Protein AF-A0A095XKB8-F1 (afdb_monomer_lite)

Foldseek 3Di:
DFDEAEAEAEVVVVCVVVVPCVLQDPADPVRPPPVLVVLVVVCVVRVGHYAAEYEDECQVVDGSVVVCVVCVVSRHDYDYDHDDPPDDDD

Structure (mmCIF, N/CA/C/O backbone):
data_AF-A0A095XKB8-F1
#
_entry.id   AF-A0A095XKB8-F1
#
loop_
_atom_site.group_PDB
_atom_site.id
_atom_site.type_symbol
_atom_site.label_atom_id
_atom_site.label_alt_id
_atom_site.label_comp_id
_atom_site.label_asym_id
_atom_site.label_entity_id
_atom_site.label_seq_id
_atom_site.pdbx_PDB_ins_code
_atom_site.Cartn_x
_atom_site.Cartn_y
_atom_site.Cartn_z
_atom_site.occupancy
_atom_site.B_iso_or_equiv
_atom_site.auth_seq_id
_atom_site.auth_comp_id
_atom_site.auth_asym_id
_atom_site.auth_atom_id
_atom_site.pdbx_PDB_model_num
ATOM 1 N N . MET A 1 1 ? -7.621 -4.652 23.974 1.00 76.00 1 MET A N 1
ATOM 2 C CA . MET A 1 1 ? -6.878 -4.147 22.804 1.00 76.00 1 MET A CA 1
ATOM 3 C C . MET A 1 1 ? -7.901 -3.929 21.724 1.00 76.00 1 MET A C 1
ATOM 5 O O . MET A 1 1 ? -8.699 -4.838 21.516 1.00 76.00 1 MET A O 1
ATOM 9 N N . ASP A 1 2 ? -7.895 -2.759 21.100 1.00 81.19 2 ASP A N 1
ATOM 10 C CA . ASP A 1 2 ? -8.744 -2.523 19.937 1.00 81.19 2 ASP A CA 1
ATOM 11 C C . ASP A 1 2 ? -8.310 -3.473 18.808 1.00 81.19 2 ASP A C 1
ATOM 13 O O . ASP A 1 2 ? -7.105 -3.726 18.657 1.00 81.19 2 ASP A O 1
ATOM 17 N N . PRO A 1 3 ? -9.255 -4.079 18.071 1.00 91.12 3 PRO A N 1
ATOM 18 C CA . PRO A 1 3 ? -8.925 -4.957 16.959 1.00 91.12 3 PRO A CA 1
ATOM 19 C C . PRO A 1 3 ? -8.137 -4.198 15.880 1.00 91.12 3 PRO A C 1
ATOM 21 O O . PRO A 1 3 ? -8.383 -3.025 15.615 1.00 91.12 3 PRO A O 1
ATOM 24 N N . LEU A 1 4 ? -7.145 -4.871 15.288 1.00 94.94 4 LEU A N 1
ATOM 25 C CA . LEU A 1 4 ? -6.295 -4.317 14.233 1.00 94.94 4 LEU A CA 1
ATOM 26 C C . LEU A 1 4 ? -6.749 -4.863 12.881 1.00 94.94 4 LEU A C 1
ATOM 28 O O . LEU A 1 4 ? -6.700 -6.075 12.657 1.00 94.94 4 LEU A O 1
ATOM 32 N N . THR A 1 5 ? -7.109 -3.971 11.965 1.00 95.94 5 THR A N 1
ATOM 33 C CA . THR A 1 5 ? -7.476 -4.336 10.596 1.00 95.94 5 THR A CA 1
ATOM 34 C C . THR A 1 5 ? -6.238 -4.356 9.698 1.00 95.94 5 THR A C 1
ATOM 36 O O . THR A 1 5 ? -5.431 -3.425 9.691 1.00 95.94 5 THR A O 1
ATOM 39 N N . TYR A 1 6 ? -6.079 -5.423 8.916 1.00 96.00 6 TYR A N 1
ATOM 40 C CA . TYR A 1 6 ? -5.025 -5.537 7.909 1.00 96.00 6 TYR A CA 1
ATOM 41 C C . TYR A 1 6 ? -5.625 -5.323 6.522 1.00 96.00 6 TYR A C 1
ATOM 43 O O . TYR A 1 6 ? -6.465 -6.103 6.082 1.00 96.00 6 TYR A O 1
ATOM 51 N N . LEU A 1 7 ? -5.173 -4.277 5.833 1.00 94.88 7 LEU A N 1
ATOM 52 C CA . LEU A 1 7 ? -5.518 -4.019 4.437 1.00 94.88 7 LEU A CA 1
ATOM 53 C C . LEU A 1 7 ? -4.410 -4.602 3.561 1.00 94.88 7 LEU A C 1
ATOM 55 O O . LEU A 1 7 ? -3.266 -4.164 3.657 1.00 94.88 7 LEU A O 1
ATOM 59 N N . ILE A 1 8 ? -4.741 -5.588 2.730 1.00 94.31 8 ILE A N 1
ATOM 60 C CA . ILE A 1 8 ? -3.789 -6.273 1.851 1.00 94.31 8 ILE A CA 1
ATOM 61 C C . ILE A 1 8 ? -4.037 -5.817 0.418 1.00 94.31 8 ILE A C 1
ATOM 63 O O . ILE A 1 8 ? -5.144 -5.960 -0.095 1.00 94.31 8 ILE A O 1
ATOM 67 N N . ILE A 1 9 ? -3.004 -5.261 -0.209 1.00 90.38 9 ILE A N 1
ATOM 68 C CA . ILE A 1 9 ? -3.030 -4.820 -1.599 1.00 90.38 9 ILE A CA 1
ATOM 69 C C . ILE A 1 9 ? -2.080 -5.689 -2.417 1.00 90.38 9 ILE A C 1
ATOM 71 O O . ILE A 1 9 ? -0.894 -5.777 -2.097 1.00 90.38 9 ILE A O 1
ATOM 75 N N . ASP A 1 10 ? -2.603 -6.288 -3.480 1.00 87.44 10 ASP A N 1
ATOM 76 C CA . ASP A 1 10 ? -1.827 -7.013 -4.482 1.00 87.44 10 ASP A CA 1
ATOM 77 C C . ASP A 1 10 ? -1.382 -6.055 -5.598 1.00 87.44 10 ASP A C 1
ATOM 79 O O . ASP A 1 10 ? -2.189 -5.581 -6.401 1.00 87.44 10 ASP A O 1
ATOM 83 N N . GLY A 1 11 ? -0.088 -5.736 -5.621 1.00 81.81 11 GLY A N 1
ATOM 84 C CA . GLY A 1 11 ? 0.496 -4.811 -6.584 1.00 81.81 11 GLY A CA 1
ATOM 85 C C . GLY A 1 11 ? 0.685 -5.376 -7.992 1.00 81.81 11 GLY A C 1
ATOM 86 O O . GLY A 1 11 ? 0.693 -4.585 -8.932 1.00 81.81 11 GLY A O 1
ATOM 87 N N . GLU A 1 12 ? 0.809 -6.696 -8.165 1.00 78.19 12 GLU A N 1
ATOM 88 C CA . GLU A 1 12 ? 1.013 -7.313 -9.488 1.00 78.19 12 GLU A CA 1
ATOM 89 C C . GLU A 1 12 ? -0.246 -7.181 -10.350 1.00 78.19 12 GLU A C 1
ATOM 91 O O . GLU A 1 12 ? -0.197 -6.757 -11.511 1.00 78.19 12 GLU A O 1
ATOM 96 N N . ASN A 1 13 ? -1.399 -7.458 -9.739 1.00 75.06 13 ASN A N 1
ATOM 97 C CA . ASN A 1 13 ? -2.692 -7.299 -10.392 1.00 75.06 13 ASN A CA 1
ATOM 98 C C . ASN A 1 13 ? -2.979 -5.831 -10.746 1.00 75.06 13 ASN A C 1
ATOM 100 O O . ASN A 1 13 ? -3.546 -5.545 -11.804 1.00 75.06 13 ASN A O 1
ATOM 104 N N . ILE A 1 14 ? -2.558 -4.885 -9.901 1.00 71.56 14 ILE A N 1
ATOM 105 C CA . ILE A 1 14 ? -2.720 -3.447 -10.157 1.00 71.56 14 ILE A CA 1
ATOM 106 C C . ILE A 1 14 ? -1.874 -2.991 -11.349 1.00 71.56 14 ILE A C 1
ATOM 108 O O . ILE A 1 14 ? -2.386 -2.252 -12.190 1.00 71.56 14 ILE A O 1
ATOM 112 N N . ASP A 1 15 ? -0.613 -3.416 -11.442 1.00 66.19 15 ASP A N 1
ATOM 113 C CA . ASP A 1 15 ? 0.272 -3.037 -12.551 1.00 66.19 15 ASP A CA 1
ATOM 114 C C . ASP A 1 15 ? -0.278 -3.526 -13.900 1.00 66.19 15 ASP A C 1
ATOM 116 O O . ASP A 1 15 ? -0.448 -2.740 -14.838 1.00 66.19 15 ASP A O 1
ATOM 120 N N . THR A 1 16 ? -0.698 -4.795 -13.936 1.00 61.88 16 THR A N 1
ATOM 121 C CA . THR A 1 16 ? -1.325 -5.426 -15.108 1.00 61.88 16 THR A CA 1
ATOM 122 C C . THR A 1 16 ? -2.627 -4.727 -15.509 1.00 61.88 16 THR A C 1
ATOM 124 O O . THR A 1 16 ? -2.887 -4.521 -16.695 1.00 61.88 16 THR A O 1
ATOM 127 N N . THR A 1 17 ? -3.451 -4.334 -14.532 1.00 56.53 17 THR A N 1
ATOM 128 C CA . THR A 1 17 ? -4.773 -3.738 -14.785 1.00 56.53 17 THR A CA 1
ATOM 129 C C . THR A 1 17 ? -4.689 -2.269 -15.195 1.00 56.53 17 THR A C 1
ATOM 131 O O . THR A 1 17 ? -5.502 -1.805 -15.994 1.00 56.53 17 THR A O 1
ATOM 134 N N . LEU A 1 18 ? -3.730 -1.512 -14.658 1.00 56.97 18 LEU A N 1
ATOM 135 C CA . LEU A 1 18 ? -3.633 -0.082 -14.941 1.00 56.97 18 LEU A CA 1
ATOM 136 C C . LEU A 1 18 ? -2.898 0.213 -16.251 1.00 56.97 18 LEU A C 1
ATOM 138 O O . LEU A 1 18 ? -3.146 1.265 -16.824 1.00 56.97 18 LEU A O 1
ATOM 142 N N . GLY A 1 19 ? -2.038 -0.676 -16.761 1.00 50.91 19 GLY A N 1
ATOM 143 C CA . GLY A 1 19 ? -1.491 -0.596 -18.126 1.00 50.91 19 GLY A CA 1
ATOM 144 C C . GLY A 1 19 ? -0.634 0.641 -18.453 1.00 50.91 19 GLY A C 1
ATOM 145 O O . GLY A 1 19 ? -0.247 0.820 -19.606 1.00 50.91 19 GLY A O 1
ATOM 146 N N . VAL A 1 20 ? -0.329 1.505 -17.473 1.00 53.75 20 VAL A N 1
ATOM 147 C CA . VAL A 1 20 ? 0.423 2.765 -17.670 1.00 53.75 20 VAL A CA 1
ATOM 148 C C . VAL A 1 20 ? 1.861 2.722 -17.139 1.00 53.75 20 VAL A C 1
ATOM 150 O O . VAL A 1 20 ? 2.511 3.771 -17.070 1.00 53.75 20 VAL A O 1
ATOM 153 N N . SER A 1 21 ? 2.351 1.549 -16.723 1.00 58.78 21 SER A N 1
ATOM 154 C CA . SER A 1 21 ? 3.617 1.412 -15.988 1.00 58.78 21 SER A CA 1
ATOM 155 C C . SER A 1 21 ? 3.678 2.389 -14.807 1.00 58.78 21 SER A C 1
ATOM 157 O O . SER A 1 21 ? 4.646 3.131 -14.626 1.00 58.78 21 SER A O 1
ATOM 159 N N . VAL A 1 22 ? 2.598 2.438 -14.014 1.00 60.09 22 VAL A N 1
ATOM 160 C CA . VAL A 1 22 ? 2.475 3.320 -12.833 1.00 60.09 22 VAL A CA 1
ATOM 161 C C . VAL A 1 22 ? 3.618 3.067 -11.839 1.00 60.09 22 VAL A C 1
ATOM 163 O O . VAL A 1 22 ? 3.970 3.950 -11.055 1.00 60.09 22 VAL A O 1
ATOM 166 N N . LEU A 1 23 ? 4.221 1.877 -11.906 1.00 64.56 23 LEU A N 1
ATOM 167 C CA . LEU A 1 23 ? 5.399 1.487 -11.147 1.00 64.56 23 LEU A CA 1
ATOM 168 C C . LEU A 1 23 ? 6.723 2.010 -11.747 1.00 64.56 23 LEU A C 1
ATOM 170 O O . LEU A 1 23 ? 7.605 2.404 -10.983 1.00 64.56 23 LEU A O 1
ATOM 174 N N . ASP A 1 24 ? 6.865 2.096 -13.074 1.00 60.78 24 ASP A N 1
ATOM 175 C CA . ASP A 1 24 ? 8.150 2.418 -13.730 1.00 60.78 24 ASP A CA 1
ATOM 176 C C . ASP A 1 24 ? 8.386 3.913 -13.975 1.00 60.78 24 ASP A C 1
ATOM 178 O O . ASP A 1 24 ? 9.523 4.341 -14.194 1.00 60.78 24 ASP A O 1
ATOM 182 N N . ARG A 1 25 ? 7.342 4.747 -13.925 1.00 62.78 25 ARG A N 1
ATOM 183 C CA . ARG A 1 25 ? 7.483 6.207 -14.039 1.00 62.78 25 ARG A CA 1
ATOM 184 C C . ARG A 1 25 ? 6.806 6.931 -12.893 1.00 62.78 25 ARG A C 1
ATOM 186 O O . ARG A 1 25 ? 5.818 6.473 -12.338 1.00 62.78 25 ARG A O 1
ATOM 193 N N . LYS A 1 26 ? 7.317 8.123 -12.566 1.00 56.34 26 LYS A N 1
ATOM 194 C CA . LYS A 1 26 ? 6.649 9.029 -11.626 1.00 56.34 26 LYS A CA 1
ATOM 195 C C . LYS A 1 26 ? 5.252 9.357 -12.186 1.00 56.34 26 LYS A C 1
ATOM 197 O O . LYS A 1 26 ? 5.196 9.995 -13.239 1.00 56.34 26 LYS A O 1
ATOM 202 N N . PRO A 1 27 ? 4.152 8.965 -11.517 1.00 53.84 27 PRO A N 1
ATOM 203 C CA . PRO A 1 27 ? 2.812 9.244 -12.023 1.00 53.84 27 PRO A CA 1
ATOM 204 C C . PRO A 1 27 ? 2.563 10.755 -12.045 1.00 53.84 27 PRO A C 1
ATOM 206 O O . PRO A 1 27 ? 2.967 11.464 -11.103 1.00 53.84 27 PRO A O 1
ATOM 209 N N . ALA A 1 28 ? 1.895 11.252 -13.093 1.00 59.25 28 ALA A N 1
ATOM 210 C CA . ALA A 1 28 ? 1.372 12.617 -13.095 1.00 59.25 28 ALA A CA 1
ATOM 211 C C . ALA A 1 28 ? 0.402 12.799 -11.915 1.00 59.25 28 ALA A C 1
ATOM 213 O O . ALA A 1 28 ? -0.124 11.826 -11.377 1.00 59.25 28 ALA A O 1
ATOM 214 N N . SER A 1 29 ? 0.200 14.028 -11.443 1.00 59.97 29 SER A N 1
ATOM 215 C CA . SER A 1 29 ? -0.556 14.284 -10.203 1.00 59.97 29 SER A CA 1
ATOM 216 C C . SER A 1 29 ? -1.989 13.730 -10.244 1.00 59.97 29 SER A C 1
ATOM 218 O O . SER A 1 29 ? -2.511 13.311 -9.215 1.00 59.97 29 SER A O 1
ATOM 220 N N . GLU A 1 30 ? -2.585 13.700 -11.430 1.00 61.09 30 GLU A N 1
ATOM 221 C CA . GLU A 1 30 ? -3.891 13.148 -11.783 1.00 61.09 30 GLU A CA 1
ATOM 222 C C . GLU A 1 30 ? -3.894 11.619 -11.938 1.00 61.09 30 GLU A C 1
ATOM 224 O O . GLU A 1 30 ? -4.911 10.981 -11.682 1.00 61.09 30 GLU A O 1
ATOM 229 N N . GLU A 1 31 ? -2.751 11.029 -12.296 1.00 55.97 31 GLU A N 1
ATOM 230 C CA . GLU A 1 31 ? -2.552 9.580 -12.423 1.00 55.97 31 GLU A CA 1
ATOM 231 C C . GLU A 1 31 ? -2.160 8.939 -11.089 1.00 55.97 31 GLU A C 1
ATOM 233 O O . GLU A 1 31 ? -2.159 7.715 -10.972 1.00 55.97 31 GLU A O 1
ATOM 238 N N . ARG A 1 32 ? -1.792 9.746 -10.080 1.00 66.12 32 ARG A N 1
ATOM 239 C CA . ARG A 1 32 ? -1.415 9.242 -8.759 1.00 66.12 32 ARG A CA 1
ATOM 240 C C . ARG A 1 32 ? -2.607 8.519 -8.154 1.00 66.12 32 ARG A C 1
ATOM 242 O O . ARG A 1 32 ? -3.590 9.175 -7.789 1.00 66.12 32 ARG A O 1
ATOM 249 N N . PRO A 1 33 ? -2.516 7.195 -7.975 1.00 66.81 33 PRO A N 1
ATOM 250 C CA . PRO A 1 33 ? -3.581 6.488 -7.310 1.00 66.81 33 PRO A CA 1
ATOM 251 C C . PRO A 1 33 ? -3.677 7.031 -5.884 1.00 66.81 33 PRO A C 1
ATOM 253 O O . PRO A 1 33 ? -2.671 7.192 -5.185 1.00 66.81 33 PRO A O 1
ATOM 256 N N . ARG A 1 34 ? -4.897 7.358 -5.465 1.00 78.06 34 ARG A N 1
ATOM 257 C CA . ARG A 1 34 ? -5.188 7.928 -4.146 1.00 78.06 34 ARG A CA 1
ATOM 258 C C . ARG A 1 34 ? -5.224 6.820 -3.096 1.00 78.06 34 ARG A C 1
ATOM 260 O O . ARG A 1 34 ? -6.255 6.582 -2.471 1.00 78.06 34 ARG A O 1
ATOM 267 N N . TRP A 1 35 ? -4.113 6.095 -2.953 1.00 78.94 35 TRP A N 1
ATOM 268 C CA . TRP A 1 35 ? -3.987 4.971 -2.022 1.00 78.94 35 TRP A CA 1
ATOM 269 C C . TRP A 1 35 ? -4.184 5.406 -0.566 1.00 78.94 35 TRP A C 1
ATOM 271 O O . TRP A 1 35 ? -4.655 4.612 0.248 1.00 78.94 35 TRP A O 1
ATOM 281 N N . ASP A 1 36 ? -3.893 6.675 -0.258 1.00 82.44 36 ASP A N 1
ATOM 282 C CA . ASP A 1 36 ? -4.221 7.328 1.012 1.00 82.44 36 ASP A CA 1
ATOM 283 C C . ASP A 1 36 ? -5.704 7.169 1.367 1.00 82.44 36 ASP A C 1
ATOM 285 O O . ASP A 1 36 ? -6.038 6.809 2.494 1.00 82.44 36 ASP A O 1
ATOM 289 N N . ARG A 1 37 ? -6.596 7.341 0.384 1.00 89.12 37 ARG A N 1
ATOM 290 C CA . ARG A 1 37 ? -8.043 7.254 0.602 1.00 89.12 37 ARG A CA 1
ATOM 291 C C . ARG A 1 37 ? -8.505 5.847 0.936 1.00 89.12 37 ARG A C 1
ATOM 293 O O . ARG A 1 37 ? -9.401 5.708 1.751 1.00 89.12 37 ARG A O 1
ATOM 300 N N . VAL A 1 38 ? -7.903 4.814 0.346 1.00 89.88 38 VAL A N 1
ATOM 301 C CA . VAL A 1 38 ? -8.287 3.421 0.637 1.00 89.88 38 VAL A CA 1
ATOM 302 C C . VAL A 1 38 ? -8.002 3.088 2.102 1.00 89.88 38 VAL A C 1
ATOM 304 O O . VAL A 1 38 ? -8.843 2.493 2.775 1.00 89.88 38 VAL A O 1
ATOM 307 N N . LEU A 1 39 ? -6.848 3.527 2.614 1.00 90.81 39 LEU A N 1
ATOM 308 C CA . LEU A 1 39 ? -6.473 3.327 4.010 1.00 90.81 39 LEU A CA 1
ATOM 309 C C . LEU A 1 39 ? -7.424 4.087 4.944 1.00 90.81 39 LEU A C 1
ATOM 311 O O . LEU A 1 39 ? -8.014 3.466 5.822 1.00 90.81 39 LEU A O 1
ATOM 315 N N . THR A 1 40 ? -7.654 5.380 4.694 1.00 92.75 40 THR A N 1
ATOM 316 C CA . THR A 1 40 ? -8.582 6.201 5.493 1.00 92.75 40 THR A CA 1
ATOM 317 C C . THR A 1 40 ? -10.013 5.668 5.460 1.00 92.75 40 THR A C 1
ATOM 319 O O . THR A 1 40 ? -10.630 5.523 6.507 1.00 92.75 40 THR A O 1
ATOM 322 N N . SER A 1 41 ? -10.536 5.286 4.293 1.00 93.88 41 SER A N 1
ATOM 323 C CA . SER A 1 41 ? -11.881 4.707 4.200 1.00 93.88 41 SER A CA 1
ATOM 324 C C . SER A 1 41 ? -11.996 3.369 4.931 1.00 93.88 41 SER A C 1
ATOM 326 O O . SER A 1 41 ? -13.067 3.046 5.432 1.00 93.88 41 SER A O 1
ATOM 328 N N . THR A 1 42 ? -10.914 2.589 5.022 1.00 94.38 42 THR A N 1
ATOM 329 C CA . THR A 1 42 ? -10.905 1.340 5.801 1.00 94.38 42 THR A CA 1
ATOM 330 C C . THR A 1 42 ? -10.902 1.627 7.305 1.00 94.38 42 THR A C 1
ATOM 332 O O . THR A 1 42 ? -11.607 0.943 8.044 1.00 94.38 42 THR A O 1
ATOM 335 N N . GLU A 1 43 ? -10.145 2.640 7.750 1.00 94.75 43 GLU A N 1
ATOM 336 C CA . GLU A 1 43 ? -10.136 3.105 9.149 1.00 94.75 43 GLU A CA 1
ATOM 337 C C . GLU A 1 43 ? -11.540 3.567 9.563 1.00 94.75 43 GLU A C 1
ATOM 339 O O . GLU A 1 43 ? -12.050 3.137 10.594 1.00 94.75 43 GLU A O 1
ATOM 344 N N . GLU A 1 44 ? -12.193 4.373 8.721 1.00 95.44 44 GLU A N 1
ATOM 345 C CA . GLU A 1 44 ? -13.550 4.887 8.947 1.00 95.44 44 GLU A CA 1
ATOM 346 C C . GLU A 1 44 ? -14.616 3.784 8.925 1.00 95.44 44 GLU A C 1
ATOM 348 O O . GLU A 1 44 ? -15.538 3.803 9.737 1.00 95.44 44 GLU A O 1
ATOM 353 N N . LEU A 1 45 ? -14.505 2.818 8.006 1.00 95.94 45 LEU A N 1
ATOM 354 C CA . LEU A 1 45 ? -15.486 1.739 7.861 1.00 95.94 45 LEU A CA 1
ATOM 355 C C . LEU A 1 45 ? -15.532 0.826 9.089 1.00 95.94 45 LEU A C 1
ATOM 357 O O . LEU A 1 45 ? -16.607 0.364 9.471 1.00 95.94 45 LEU A O 1
ATOM 361 N N . TRP A 1 46 ? -14.370 0.538 9.673 1.00 94.50 46 TRP A N 1
ATOM 362 C CA . TRP A 1 46 ? -14.245 -0.429 10.764 1.00 94.50 46 TRP A CA 1
ATOM 363 C C . TRP A 1 46 ? -14.062 0.206 12.141 1.00 94.50 46 TRP A C 1
ATOM 365 O O . TRP A 1 46 ? -14.064 -0.535 13.126 1.00 94.50 46 TRP A O 1
ATOM 375 N N . ASP A 1 47 ? -13.919 1.534 12.204 1.00 95.25 47 ASP A N 1
ATOM 376 C CA . ASP A 1 47 ? -13.603 2.308 13.412 1.00 95.25 47 ASP A CA 1
ATOM 377 C C . ASP A 1 47 ? -12.423 1.697 14.188 1.00 95.25 47 ASP A C 1
ATOM 379 O O . ASP A 1 47 ? -12.464 1.454 15.394 1.00 95.25 47 ASP A O 1
ATOM 383 N N . GLN A 1 48 ? -11.374 1.337 13.442 1.00 94.81 48 GLN A N 1
ATOM 384 C CA . GLN A 1 48 ? -10.232 0.566 13.928 1.00 94.81 48 GLN A CA 1
ATOM 385 C C . GLN A 1 48 ? -8.923 1.066 13.323 1.00 94.81 48 GLN A C 1
ATOM 387 O O . GLN A 1 48 ? -8.903 1.525 12.178 1.00 94.81 48 GLN A O 1
ATOM 392 N N . PRO A 1 49 ? -7.791 0.892 14.031 1.00 93.81 49 PRO A N 1
ATOM 393 C CA . PRO A 1 49 ? -6.482 1.050 13.419 1.00 93.81 49 PRO A CA 1
ATOM 394 C C . PRO A 1 49 ? -6.333 0.130 12.199 1.00 93.81 49 PRO A C 1
ATOM 396 O O . PRO A 1 49 ? -6.660 -1.060 12.263 1.00 93.81 49 PRO A O 1
ATOM 399 N N . VAL A 1 50 ? -5.781 0.663 11.105 1.00 95.81 50 VAL A N 1
ATOM 400 C CA . VAL A 1 50 ? -5.503 -0.099 9.880 1.00 95.81 50 VAL A CA 1
ATOM 401 C C . VAL A 1 50 ? -4.007 -0.164 9.612 1.00 95.81 50 VAL A C 1
ATOM 403 O O . VAL A 1 50 ? -3.290 0.836 9.650 1.00 95.81 50 VAL A O 1
ATOM 406 N N . LYS A 1 51 ? -3.528 -1.360 9.273 1.00 95.81 51 LYS A N 1
ATOM 407 C CA . LYS A 1 51 ? -2.181 -1.586 8.754 1.00 95.81 51 LYS A CA 1
ATOM 408 C C . LYS A 1 51 ? -2.254 -1.982 7.284 1.00 95.81 51 LYS A C 1
ATOM 410 O O . LYS A 1 51 ? -2.633 -3.105 6.959 1.00 95.81 51 LYS A O 1
ATOM 415 N N . GLY A 1 52 ? -1.860 -1.061 6.407 1.00 95.38 52 GLY A N 1
ATOM 416 C CA . GLY A 1 52 ? -1.754 -1.308 4.970 1.00 95.38 52 GLY A CA 1
ATOM 417 C C . GLY A 1 52 ? -0.496 -2.100 4.618 1.00 95.38 52 GLY A C 1
ATOM 418 O O . GLY A 1 52 ? 0.618 -1.662 4.910 1.00 95.38 52 GLY A O 1
ATOM 419 N N . LEU A 1 53 ? -0.665 -3.251 3.976 1.00 95.81 53 LEU A N 1
ATOM 420 C CA . LEU A 1 53 ? 0.392 -4.079 3.403 1.00 95.81 53 LEU A CA 1
ATOM 421 C C . LEU A 1 53 ? 0.256 -4.054 1.882 1.00 95.81 53 LEU A C 1
ATOM 423 O O . LEU A 1 53 ? -0.825 -4.300 1.358 1.00 95.81 53 LEU A O 1
ATOM 427 N N . PHE A 1 54 ? 1.346 -3.759 1.183 1.00 92.81 54 PHE A N 1
ATOM 428 C CA . PHE A 1 54 ? 1.352 -3.646 -0.272 1.00 92.81 54 PHE A CA 1
ATOM 429 C C . PHE A 1 54 ? 2.357 -4.635 -0.849 1.00 92.81 54 PHE A C 1
ATOM 431 O O . PHE A 1 54 ? 3.562 -4.458 -0.675 1.00 92.81 54 PHE A O 1
ATOM 438 N N . PHE A 1 55 ? 1.872 -5.685 -1.494 1.00 91.38 55 PHE A N 1
ATOM 439 C CA . PHE A 1 55 ? 2.697 -6.761 -2.023 1.00 91.38 55 PHE A CA 1
ATOM 440 C C . PHE A 1 55 ? 3.203 -6.384 -3.413 1.00 91.38 55 PHE A C 1
ATOM 442 O O . PHE A 1 55 ? 2.431 -5.949 -4.262 1.00 91.38 55 PHE A O 1
ATOM 449 N N . LEU A 1 56 ? 4.515 -6.478 -3.616 1.00 87.31 56 LEU A N 1
ATOM 450 C CA . LEU A 1 56 ? 5.184 -6.060 -4.846 1.00 87.31 56 LEU A CA 1
ATOM 451 C C . LEU A 1 56 ? 6.002 -7.218 -5.393 1.00 87.31 56 LEU A C 1
ATOM 453 O O . LEU A 1 56 ? 6.767 -7.828 -4.648 1.00 87.31 56 LEU A O 1
ATOM 457 N N . ASN A 1 57 ? 5.883 -7.485 -6.690 1.00 84.06 57 ASN A N 1
ATOM 458 C CA . ASN A 1 57 ? 6.719 -8.477 -7.345 1.00 84.06 57 ASN A CA 1
ATOM 459 C C . ASN A 1 57 ? 8.165 -7.957 -7.432 1.00 84.06 57 ASN A C 1
ATOM 461 O O . ASN A 1 57 ? 8.432 -6.924 -8.043 1.00 84.06 57 ASN A O 1
ATOM 465 N N . ALA A 1 58 ? 9.088 -8.673 -6.795 1.00 83.81 58 ALA A N 1
ATOM 466 C CA . ALA A 1 58 ? 10.524 -8.407 -6.779 1.00 83.81 58 ALA A CA 1
ATOM 467 C C . ALA A 1 58 ? 11.329 -9.557 -7.418 1.00 83.81 58 ALA A C 1
ATOM 469 O O . ALA A 1 58 ? 12.552 -9.616 -7.276 1.00 83.81 58 ALA A O 1
ATOM 470 N N . SER A 1 59 ? 10.664 -10.482 -8.121 1.00 79.56 59 SER A N 1
ATOM 471 C CA . SER A 1 59 ? 11.275 -11.704 -8.670 1.00 79.56 59 SER A CA 1
ATOM 472 C C . SER A 1 59 ? 12.304 -11.425 -9.772 1.00 79.56 59 SER A C 1
ATOM 474 O O . SER A 1 59 ? 13.224 -12.212 -9.972 1.00 79.56 59 SER A O 1
ATOM 476 N N . SER A 1 60 ? 12.206 -10.280 -10.454 1.00 75.88 60 SER A N 1
ATOM 477 C CA . SER A 1 60 ? 13.190 -9.824 -11.449 1.00 75.88 60 SER A CA 1
ATOM 478 C C . SER A 1 60 ? 14.431 -9.161 -10.832 1.00 75.88 60 SER A C 1
ATOM 480 O O . SER A 1 60 ? 15.349 -8.778 -11.556 1.00 75.88 60 SER A O 1
ATOM 482 N N . GLY A 1 61 ? 14.459 -8.971 -9.506 1.00 74.62 61 GLY A N 1
ATOM 483 C CA . GLY A 1 61 ? 15.481 -8.185 -8.809 1.00 74.62 61 GLY A CA 1
ATOM 484 C C . GLY A 1 61 ? 15.348 -6.669 -9.002 1.00 74.62 61 GLY A C 1
ATOM 485 O O . GLY A 1 61 ? 16.114 -5.910 -8.407 1.00 74.62 61 GLY A O 1
ATOM 486 N N . TYR A 1 62 ? 14.376 -6.209 -9.796 1.00 77.75 62 TYR A N 1
ATOM 487 C CA . TYR A 1 62 ? 14.053 -4.797 -9.955 1.00 77.75 62 TYR A CA 1
ATOM 488 C C . TYR A 1 62 ? 12.905 -4.407 -9.022 1.00 77.75 62 TYR A C 1
ATOM 490 O O . TYR A 1 62 ? 11.886 -5.088 -8.959 1.00 77.75 62 TYR A O 1
ATOM 498 N N . MET A 1 63 ? 13.072 -3.293 -8.308 1.00 81.75 63 MET A N 1
ATOM 499 C CA . MET A 1 63 ? 12.036 -2.711 -7.459 1.00 81.75 63 MET A CA 1
ATOM 500 C C . MET A 1 63 ? 11.788 -1.254 -7.862 1.00 81.75 63 MET A C 1
ATOM 502 O O . MET A 1 63 ? 12.748 -0.478 -7.954 1.00 81.75 63 MET A O 1
ATOM 506 N N . PRO A 1 64 ? 10.522 -0.837 -8.039 1.00 81.06 64 PRO A N 1
ATOM 507 C CA . PRO A 1 64 ? 10.177 0.529 -8.410 1.00 81.06 64 PRO A CA 1
ATOM 508 C C . PRO A 1 64 ? 10.353 1.470 -7.208 1.00 81.06 64 PRO A C 1
ATOM 510 O O . PRO A 1 64 ? 9.409 1.800 -6.490 1.00 81.06 64 PRO A O 1
ATOM 513 N N . MET A 1 65 ? 11.585 1.911 -6.950 1.00 85.44 65 MET A N 1
ATOM 514 C CA . MET A 1 65 ? 11.934 2.628 -5.714 1.00 85.44 65 MET A CA 1
ATOM 515 C C . MET A 1 65 ? 11.135 3.919 -5.491 1.00 85.44 65 MET A C 1
ATOM 517 O O . MET A 1 65 ? 10.783 4.227 -4.354 1.00 85.44 65 MET A O 1
ATOM 521 N N . ASN A 1 66 ? 10.790 4.650 -6.555 1.00 79.94 66 ASN A N 1
ATOM 522 C CA . ASN A 1 66 ? 9.937 5.840 -6.449 1.00 79.94 66 ASN A CA 1
ATOM 523 C C . ASN A 1 66 ? 8.526 5.487 -5.952 1.00 79.94 66 ASN A C 1
ATOM 525 O O . ASN A 1 66 ? 7.946 6.218 -5.149 1.00 79.94 66 ASN A O 1
ATOM 529 N N . PHE A 1 67 ? 7.985 4.354 -6.401 1.00 80.38 67 PHE A N 1
ATOM 530 C CA . PHE A 1 67 ? 6.692 3.854 -5.953 1.00 80.38 67 PHE A CA 1
ATOM 531 C C . PHE A 1 67 ? 6.756 3.390 -4.495 1.00 80.38 67 PHE A C 1
ATOM 533 O O . PHE A 1 67 ? 5.920 3.778 -3.683 1.00 80.38 67 PHE A O 1
ATOM 540 N N . VAL A 1 68 ? 7.811 2.657 -4.125 1.00 86.44 68 VAL A N 1
ATOM 541 C CA . VAL A 1 68 ? 8.082 2.241 -2.737 1.00 86.44 68 VAL A CA 1
ATOM 542 C C . VAL A 1 68 ? 8.131 3.446 -1.794 1.00 86.44 68 VAL A C 1
ATOM 544 O O . VAL A 1 68 ? 7.508 3.430 -0.734 1.00 86.44 68 VAL A O 1
ATOM 547 N N . GLN A 1 69 ? 8.828 4.517 -2.181 1.00 86.31 69 GLN A N 1
ATOM 548 C CA . GLN A 1 69 ? 8.889 5.752 -1.394 1.00 86.31 69 GLN A CA 1
ATOM 549 C C . GLN A 1 69 ? 7.511 6.402 -1.232 1.00 86.31 69 GLN A C 1
ATOM 551 O O . GLN A 1 69 ? 7.175 6.858 -0.138 1.00 86.31 69 GLN A O 1
ATOM 556 N N . ALA A 1 70 ? 6.697 6.415 -2.290 1.00 83.75 70 ALA A N 1
ATOM 557 C CA . ALA A 1 70 ? 5.335 6.929 -2.219 1.00 83.75 70 ALA A CA 1
ATOM 558 C C . ALA A 1 70 ? 4.466 6.100 -1.255 1.00 83.75 70 ALA A C 1
ATOM 560 O O . ALA A 1 70 ? 3.766 6.679 -0.425 1.00 83.75 70 ALA A O 1
ATOM 561 N N . LEU A 1 71 ? 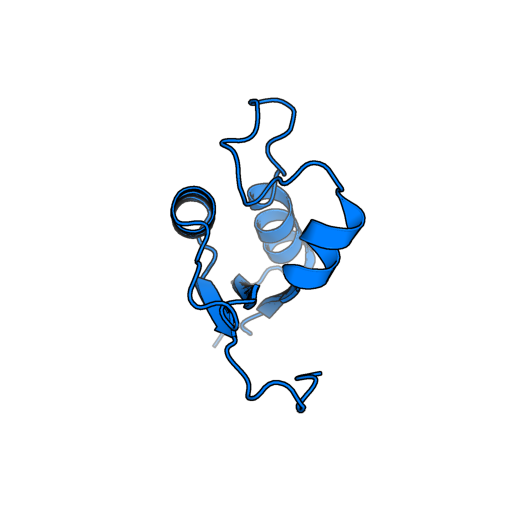4.548 4.765 -1.307 1.00 88.00 71 LEU A N 1
ATOM 562 C CA . LEU A 1 71 ? 3.832 3.874 -0.387 1.00 88.00 71 LEU A CA 1
ATOM 563 C C . LEU A 1 71 ? 4.192 4.152 1.078 1.00 88.00 71 LEU A C 1
ATOM 565 O O . LEU A 1 71 ? 3.297 4.307 1.909 1.00 88.00 71 LEU A O 1
ATOM 569 N N . LEU A 1 72 ? 5.487 4.286 1.381 1.00 90.38 72 LEU A N 1
ATOM 570 C CA . LEU A 1 72 ? 5.964 4.617 2.727 1.00 90.38 72 LEU A CA 1
ATOM 571 C C . LEU A 1 72 ? 5.433 5.978 3.201 1.00 90.38 72 LEU A C 1
ATOM 573 O O . LEU A 1 72 ? 4.976 6.096 4.338 1.00 90.38 72 LEU A O 1
ATOM 577 N N . ALA A 1 73 ? 5.430 6.989 2.325 1.00 89.00 73 ALA A N 1
ATOM 578 C CA . ALA A 1 73 ? 4.867 8.306 2.630 1.00 89.00 73 ALA A CA 1
ATOM 579 C C . ALA A 1 73 ? 3.352 8.256 2.914 1.00 89.00 73 ALA A C 1
ATOM 581 O O . ALA A 1 73 ? 2.844 9.068 3.684 1.00 89.00 73 ALA A O 1
ATOM 582 N N . MET A 1 74 ? 2.639 7.282 2.339 1.00 87.88 74 MET A N 1
ATOM 583 C CA . MET A 1 74 ? 1.208 7.032 2.557 1.00 87.88 74 MET A CA 1
ATOM 584 C C . MET A 1 74 ? 0.922 6.032 3.692 1.00 87.88 74 MET A C 1
ATOM 586 O O . MET A 1 74 ? -0.213 5.586 3.838 1.00 87.88 74 MET A O 1
ATOM 590 N N . ARG A 1 75 ? 1.925 5.688 4.515 1.00 90.75 75 ARG A N 1
ATOM 591 C CA . ARG A 1 75 ? 1.828 4.731 5.638 1.00 90.75 75 ARG A CA 1
ATOM 592 C C . ARG A 1 75 ? 1.526 3.281 5.237 1.00 90.75 75 ARG A C 1
ATOM 594 O O . ARG A 1 75 ? 1.158 2.475 6.091 1.00 90.75 75 ARG A O 1
ATOM 601 N N . TYR A 1 76 ? 1.743 2.918 3.977 1.00 93.44 76 TYR A N 1
ATOM 602 C CA . TYR A 1 76 ? 1.759 1.517 3.570 1.00 93.44 76 TYR A CA 1
ATOM 603 C C . TYR A 1 76 ? 3.107 0.880 3.891 1.00 93.44 76 TYR A C 1
ATOM 605 O O . TYR A 1 76 ? 4.165 1.501 3.767 1.00 93.44 76 TYR A O 1
ATOM 613 N N . ARG A 1 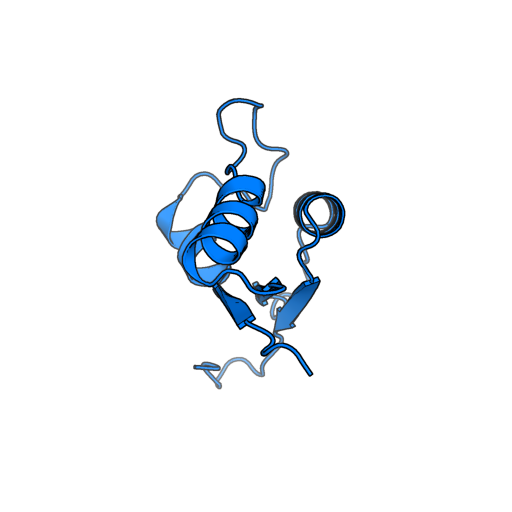77 ? 3.073 -0.403 4.251 1.00 95.19 77 ARG A N 1
ATOM 614 C CA . ARG A 1 77 ? 4.259 -1.247 4.335 1.00 95.19 77 ARG A CA 1
ATOM 615 C C . ARG A 1 77 ? 4.419 -2.021 3.020 1.00 95.19 77 ARG A C 1
ATOM 617 O O . ARG A 1 77 ? 3.636 -2.942 2.788 1.00 95.19 77 ARG A O 1
ATOM 624 N N . PRO A 1 78 ? 5.417 -1.697 2.184 1.00 92.75 78 PRO A N 1
ATOM 625 C CA . PRO A 1 78 ? 5.738 -2.504 1.015 1.00 92.75 78 PRO A CA 1
ATOM 626 C C . PRO A 1 78 ? 6.304 -3.861 1.454 1.00 92.75 78 PRO A C 1
ATOM 628 O O . PRO A 1 78 ? 7.169 -3.928 2.332 1.00 92.75 78 PRO A O 1
ATOM 631 N N . ILE A 1 79 ? 5.805 -4.934 0.848 1.00 94.00 79 ILE A N 1
ATOM 632 C CA . ILE A 1 79 ? 6.207 -6.321 1.066 1.00 94.00 79 ILE A CA 1
ATOM 633 C C . ILE A 1 79 ? 6.720 -6.858 -0.277 1.00 94.00 79 ILE A C 1
ATOM 635 O O . ILE A 1 79 ? 5.911 -7.228 -1.128 1.00 94.00 79 ILE A O 1
ATOM 639 N N . PRO A 1 80 ? 8.042 -6.853 -0.518 1.00 90.44 80 PRO A N 1
ATOM 640 C CA . PRO A 1 80 ? 8.592 -7.469 -1.715 1.00 90.44 80 PRO A CA 1
ATOM 641 C C . PRO A 1 80 ? 8.380 -8.983 -1.644 1.00 90.44 80 PRO A C 1
ATOM 643 O O . PRO A 1 80 ? 8.757 -9.624 -0.662 1.00 90.44 80 PRO A O 1
ATOM 646 N N . LEU A 1 81 ? 7.781 -9.539 -2.688 1.00 87.62 81 LEU A N 1
ATOM 647 C CA . LEU A 1 81 ? 7.658 -10.968 -2.911 1.00 87.62 81 LEU A CA 1
ATOM 648 C C . LEU A 1 81 ? 8.675 -11.380 -3.969 1.00 87.62 81 LEU A C 1
ATOM 650 O O . LEU A 1 81 ? 8.677 -10.853 -5.079 1.00 87.62 81 LEU A O 1
ATOM 654 N N . SER A 1 82 ? 9.537 -12.327 -3.623 1.00 78.62 82 SER A N 1
ATOM 655 C CA . SER A 1 82 ? 10.419 -12.998 -4.573 1.00 78.62 82 SER A CA 1
ATOM 656 C C . SER A 1 82 ? 10.224 -14.502 -4.435 1.00 78.62 82 SER A C 1
ATOM 658 O O . SER A 1 82 ? 10.358 -15.030 -3.330 1.00 78.62 82 SER A O 1
ATOM 660 N N . GLY A 1 83 ? 9.929 -15.171 -5.543 1.00 69.44 83 GLY A N 1
ATOM 661 C CA . GLY A 1 83 ? 9.794 -16.623 -5.629 1.00 69.44 83 GLY A CA 1
ATOM 662 C C . GLY A 1 83 ? 10.775 -17.215 -6.638 1.00 69.44 83 GLY A C 1
ATOM 663 O O . GLY A 1 83 ? 11.368 -16.497 -7.445 1.00 69.44 83 GLY A O 1
ATOM 664 N N . VAL A 1 84 ? 10.957 -18.534 -6.593 1.00 58.81 84 VAL A N 1
ATOM 665 C CA . VAL A 1 84 ? 11.548 -19.277 -7.718 1.00 58.81 84 VAL A CA 1
ATOM 666 C C . VAL A 1 84 ? 10.544 -19.271 -8.886 1.00 58.81 84 VAL A C 1
ATOM 668 O O . VAL A 1 84 ? 9.346 -19.265 -8.615 1.00 58.81 84 VAL A O 1
ATOM 671 N N . PRO A 1 85 ? 10.983 -19.281 -10.163 1.00 58.22 85 PRO A N 1
ATOM 672 C CA . PRO A 1 85 ? 10.117 -19.055 -11.333 1.00 58.22 85 PRO A CA 1
ATOM 673 C C . PRO A 1 85 ? 8.869 -19.948 -11.466 1.00 58.22 85 PRO A C 1
ATOM 675 O O . PRO A 1 85 ? 7.985 -19.602 -12.243 1.00 58.22 85 PRO A O 1
ATOM 678 N N . ASP A 1 86 ? 8.805 -21.069 -10.741 1.00 57.38 86 ASP A N 1
ATOM 679 C CA . ASP A 1 86 ? 7.730 -22.071 -10.818 1.00 57.38 86 ASP A CA 1
ATOM 680 C C . ASP A 1 86 ? 6.696 -22.003 -9.678 1.00 57.38 86 ASP A C 1
ATOM 682 O O . ASP A 1 86 ? 5.705 -22.729 -9.727 1.00 57.38 86 ASP A O 1
ATOM 686 N N . ASP A 1 87 ? 6.866 -21.130 -8.679 1.00 51.34 87 ASP A N 1
ATOM 687 C CA . ASP A 1 87 ? 5.895 -20.992 -7.587 1.00 51.34 87 ASP A CA 1
ATOM 688 C C . ASP A 1 87 ? 5.086 -19.699 -7.751 1.00 51.34 87 ASP A C 1
ATOM 690 O O . ASP A 1 87 ? 5.537 -18.606 -7.400 1.00 51.34 87 ASP A O 1
ATOM 694 N N . GLN A 1 88 ? 3.855 -19.819 -8.260 1.00 43.94 88 GLN A N 1
ATOM 695 C CA . GLN A 1 88 ? 2.858 -18.762 -8.093 1.00 43.94 88 GLN A 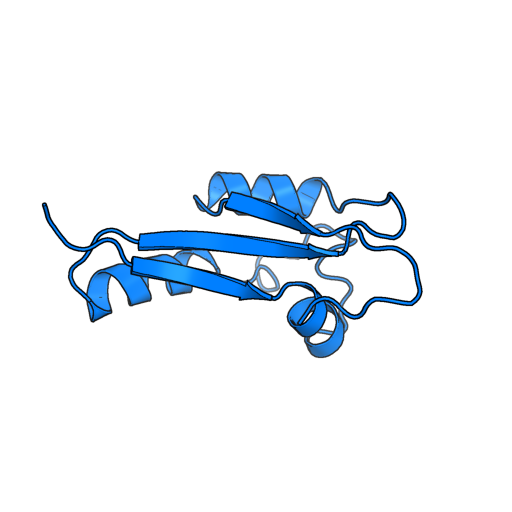CA 1
ATOM 696 C C . GLN A 1 88 ? 2.499 -18.676 -6.609 1.00 43.94 88 GLN A C 1
ATOM 698 O O . GLN A 1 88 ? 1.830 -19.554 -6.063 1.00 43.94 88 GLN A O 1
ATOM 703 N N . VAL A 1 89 ? 2.967 -17.622 -5.946 1.00 51.22 89 VAL A N 1
ATOM 704 C CA . VAL A 1 89 ? 2.598 -17.335 -4.561 1.00 51.22 89 VAL A CA 1
ATOM 705 C C . VAL A 1 89 ? 1.200 -16.712 -4.579 1.00 51.22 89 VAL A C 1
ATOM 707 O O . VAL A 1 89 ? 1.056 -15.541 -4.923 1.00 51.22 89 VAL A O 1
ATOM 710 N N . VAL A 1 90 ? 0.188 -17.532 -4.272 1.00 51.09 90 VAL A N 1
ATOM 711 C CA . VAL A 1 90 ? -1.216 -17.134 -4.041 1.00 51.09 90 VAL A CA 1
ATOM 712 C C . VAL A 1 90 ? -1.399 -16.650 -2.607 1.00 51.09 90 VAL A C 1
ATOM 714 O O . VAL A 1 90 ? -0.851 -17.313 -1.694 1.00 51.09 90 VAL A O 1
#

Radius of gyration: 14.14 Å; chains: 1; bounding box: 31×36×41 Å

Sequence (90 aa):
MDPLTYLIIDGENIDTTLGVSVLDRKPASEERPRWDRVLTSTEELWDQPVKGLFFLNASSGYMPMNFVQALLAMRYRPIPLSGVPDDQVV

pLDDT: mean 79.01, std 15.06, range [43.94, 96.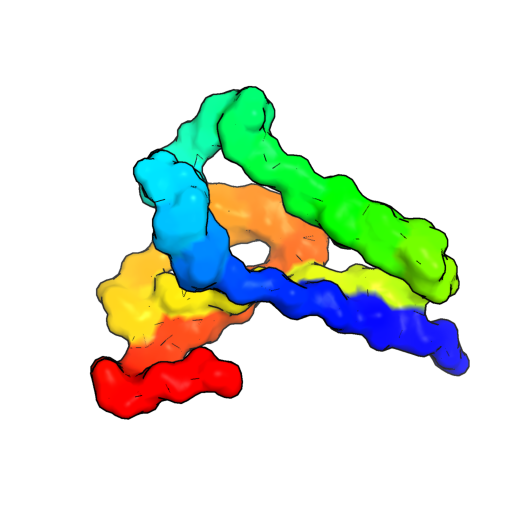0]

Secondary structure (DSSP, 8-state):
-PPPEEEEEEHHHHHHHH-S-TTTS---TTTS--HHHHHHHHHHHHTS-EEEEEEEE-TTS---HHHHHHHHHTT-EEEEE---TT----

=== Feature glossary ===
Key to the feature types in this record:

Secondary structure (8-state, DSSP). Secondary structure is the local, repeating backbone conformation. DSSP classifies it into eight states by reading the hydrogen-bond network: three helix types (H, G, I), two β types (E, B), two non-regular types (T, S), and unstructured coil (-).

Backbone torsions (φ/ψ). Backbone dihedral angles. Every residue except chain termini has a φ (preceding-C → N → Cα → C) and a ψ (N → Cα → C → next-N). They are reported in degrees following the IUPAC sign convention. Secondary structure is essentially a statement about which (φ, ψ) basin each residue occupies.

Predicted aligned error. Predicted Aligned Error (PAE) is an AlphaFold confidence matrix: entry (i, j) is the expected error in the position of residue j, in ångströms, when the prediction is superimposed on the true structure at residue i. Low PAE within a block of residues means that block is internally rigid and well-predicted; high PAE between two blocks means their relative placement is uncertain even if each block individually is confident.

B-factor. B-factor (Debye–Waller factor) reflects atomic displacement in the crystal lattice. It is an experimental observable (units Å²), not a prediction; low values mean the atom is pinned down, high values mean it moves or is heterogeneous across the crystal.

Secondary structure (3-state, P-SEA). Three-state secondary structure (P-SEA) collapses the eight DSSP classes into helix (a), strand (b), and coil (c). P-SEA assigns these from Cα geometry alone — distances and angles — without requiring backbone oxygens, so it works on any Cα trace.

Sequence. Primary structure: the covalent order of the twenty standard amino acids along the backbone. Two proteins with the same sequence will (almost always) fold to the same structure; two with 30% identity often share a fold but not the details.

pLDDT. pLDDT is the predicted lDDT-Cα score: AlphaFold's confidence that the local environment of each residue (all inter-atomic distances within 15 Å) is correctly placed. It is a per-residue number betwee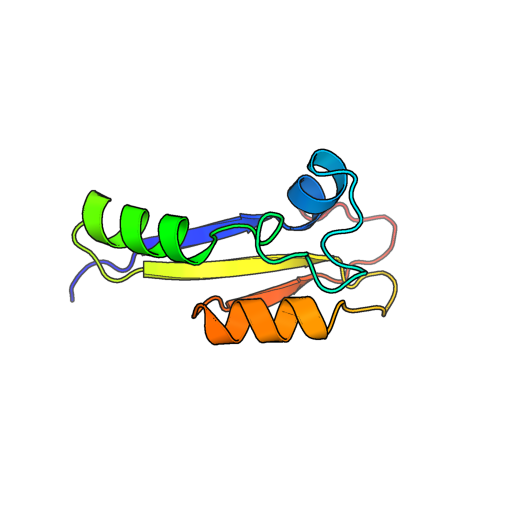n 0 and 100, with higher meaning more reliable.

InterPro / GO / CATH / organism. Functional annotations link the protein to curated databases. InterPro entries identify conserved domains and families by matching the sequence against member-database signatures (Pfam, PROSITE, CDD, …). Gene Ontology (GO) terms describe molecular function, biological process, and cellular component in a controlled vocabulary. CATH places the structure in a hierarchical fold classification (Class/Architecture/Topology/Homologous-superfamily). The organism is the source species.

Contact-map, Ramachandran, and PAE plots. Three diagnostic plots accompany the record. The Cα contact map visualizes the tertiary structure as a 2D adjacency matrix (8 Å cutoff, sequence-local contacts suppressed). The Ramachandran plot shows the distribution of backbone (φ, ψ) torsions, with points in the α and β basins reflecting secondary structure content. The PAE plot shows AlphaFold's inter-residue confidence as a color matrix.

mmCIF coordinates. The mmCIF table is the protein's shape written out atom by atom. For each backbone N, Cα, C, and carbonyl O, it records an (x, y, z) coordinate triple in Å plus the residue type, chain letter, and residue number.

Radius of gyration, Cα contacts, bounding box. Three whole-structure scalars: the radius of gyration (RMS distance of Cα from centroid, in Å), the count of Cα–Cα contacts (pairs closer than 8 Å and separated by more than four residues in sequence — i.e. tertiary, not local, contacts), and the bounding-box dimensions. Together they distinguish compact globular folds from extended fibres or disordered chains.

Foldseek 3Di. The Foldseek 3Di string encodes local tertiary geometry as a 20-letter alphabet — one character per residue — derived from the relative positions of nearby Cα atoms. Unlike the amino-acid sequence, 3Di is a direct function of the 3D structure, so two proteins with the same fold have similar 3Di strings even at low sequence identity.

Rendered structure images. Six rendered views show the 3D structure from the faces of a cube — i.e. along ±x, ±y, ±z. Rendering representation is drawn randomly per protein from cartoon (secondary-structure ribbons), sticks (backbone bonds), or molecular surface; coloring is either N→C rainbow (blue at the N-terminus through red at the C-terminus) or one color per chain.

Nearest PDB structures. The Foldseek neighbor list gives the closest experimentally determined structures in the PDB, ranked by structural alignment. TM-score near 1 means near-identical fold; near 0.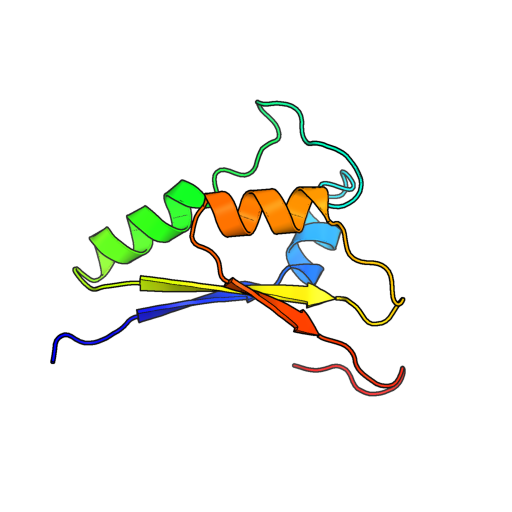3 means only rough topology match. This is how one finds what a novel AlphaFold prediction most resembles in the solved-structure universe.

Solvent-accessible surface area. SASA measures how much of the protein is reachable by solvent. It is computed by rolling a water-sized probe over the atomic surface and summing the exposed area (Å²). Per-residue SASA distinguishes core (buried, low SASA) from surface (exposed, high SASA) residues; total SASA is a whole-molecule size measure.